Protein AF-A0A524CTU5-F1 (afdb_monomer_lite)

Structure (mmCIF, N/CA/C/O backbone):
data_AF-A0A524CTU5-F1
#
_entry.id   AF-A0A524CTU5-F1
#
loop_
_atom_site.group_PDB
_atom_site.id
_atom_site.type_symbol
_atom_site.label_atom_id
_atom_site.label_alt_id
_atom_site.label_comp_id
_atom_site.label_asym_id
_atom_site.label_entity_id
_atom_site.label_seq_id
_atom_site.pdbx_PDB_ins_code
_atom_site.Cartn_x
_atom_site.Cartn_y
_atom_site.Cartn_z
_atom_site.occupancy
_atom_site.B_iso_or_equiv
_atom_site.auth_seq_id
_atom_site.auth_comp_id
_atom_site.auth_asym_id
_atom_site.auth_atom_id
_atom_site.pdbx_PDB_model_num
ATOM 1 N N . MET A 1 1 ? 4.647 4.440 -15.632 1.00 92.19 1 MET A N 1
ATOM 2 C CA . MET A 1 1 ? 5.164 4.171 -16.991 1.00 92.19 1 MET A CA 1
ATOM 3 C C . MET A 1 1 ? 6.001 2.911 -16.937 1.00 92.19 1 MET A C 1
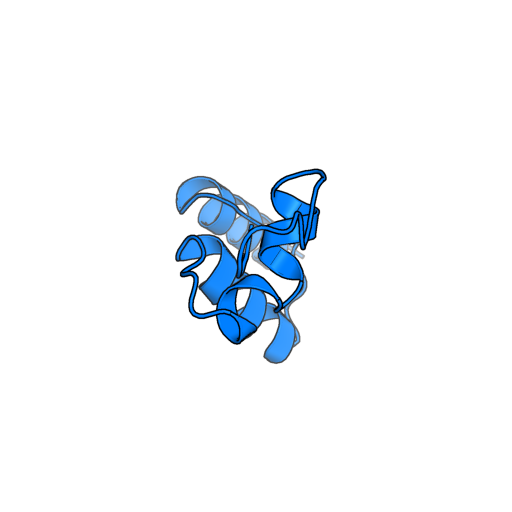ATOM 5 O O . MET A 1 1 ? 6.708 2.741 -15.953 1.00 92.19 1 MET A O 1
ATOM 9 N N . ASP A 1 2 ? 5.936 2.072 -17.961 1.00 95.44 2 ASP A N 1
ATOM 10 C CA . ASP A 1 2 ? 6.859 0.951 -18.168 1.00 95.44 2 ASP A CA 1
ATOM 11 C C . ASP A 1 2 ? 7.129 0.832 -19.673 1.00 95.44 2 ASP A C 1
ATOM 13 O O . ASP A 1 2 ? 6.229 1.068 -20.475 1.00 95.44 2 ASP A O 1
ATOM 17 N N . LYS A 1 3 ? 8.377 0.563 -20.069 1.00 95.56 3 LYS A N 1
ATOM 18 C CA . LYS A 1 3 ? 8.794 0.399 -21.483 1.00 95.56 3 LYS A CA 1
ATOM 19 C C . LYS A 1 3 ? 8.318 1.490 -22.465 1.00 95.56 3 LYS A C 1
ATOM 21 O O . LYS A 1 3 ? 8.140 1.226 -23.648 1.00 95.56 3 LYS A O 1
ATOM 26 N N . GLY A 1 4 ? 8.166 2.729 -21.994 1.00 96.50 4 GLY A N 1
ATOM 27 C CA . GLY A 1 4 ? 7.744 3.864 -22.825 1.00 96.50 4 GLY A CA 1
ATOM 28 C C . GLY A 1 4 ? 6.230 4.075 -22.921 1.00 96.50 4 GLY A C 1
ATOM 29 O O . GLY A 1 4 ? 5.807 4.990 -23.619 1.00 96.50 4 GLY A O 1
ATOM 30 N N . GLU A 1 5 ? 5.424 3.303 -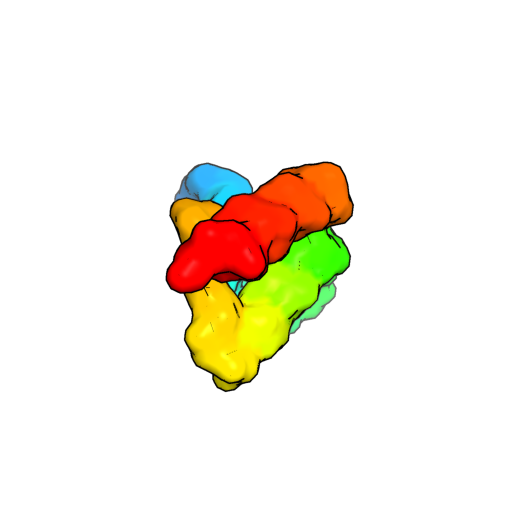22.188 1.00 97.25 5 GLU A N 1
ATOM 31 C CA . GLU A 1 5 ? 3.961 3.401 -22.198 1.00 97.25 5 GLU A CA 1
ATOM 32 C C . GLU A 1 5 ? 3.388 3.772 -20.819 1.00 97.25 5 GLU A C 1
ATOM 34 O O . GLU A 1 5 ? 3.985 3.524 -19.760 1.00 97.25 5 GLU A O 1
ATOM 39 N N . ILE A 1 6 ? 2.204 4.394 -20.820 1.00 96.31 6 ILE A N 1
ATOM 40 C CA . ILE A 1 6 ? 1.421 4.646 -19.606 1.00 96.31 6 ILE A CA 1
ATOM 41 C C . ILE A 1 6 ? 0.676 3.355 -19.256 1.00 96.31 6 ILE A C 1
ATOM 43 O O . ILE A 1 6 ? -0.317 3.015 -19.886 1.00 96.31 6 ILE A O 1
ATOM 47 N N . VAL A 1 7 ? 1.172 2.639 -18.246 1.00 95.88 7 VAL A N 1
ATOM 48 C CA . VAL A 1 7 ? 0.586 1.368 -17.774 1.00 95.88 7 VAL A CA 1
ATOM 49 C C . VAL A 1 7 ? -0.517 1.540 -16.726 1.00 95.88 7 VAL A C 1
ATOM 51 O O . VAL A 1 7 ? -1.305 0.630 -16.503 1.00 95.88 7 VAL A O 1
ATOM 54 N N . ALA A 1 8 ? -0.557 2.696 -16.067 1.00 95.81 8 ALA A N 1
ATOM 55 C CA . ALA A 1 8 ? -1.555 3.063 -15.074 1.00 95.81 8 ALA A CA 1
ATOM 56 C C . ALA A 1 8 ? -1.569 4.585 -14.913 1.00 95.81 8 ALA A C 1
ATOM 58 O O . ALA A 1 8 ? -0.504 5.210 -14.889 1.00 95.81 8 ALA A O 1
ATOM 59 N N . ASP A 1 9 ? -2.767 5.146 -14.789 1.00 96.06 9 ASP A N 1
ATOM 60 C CA . ASP A 1 9 ? -3.027 6.555 -14.507 1.00 96.06 9 ASP A CA 1
ATOM 61 C C . ASP A 1 9 ? -4.325 6.647 -13.693 1.00 96.06 9 ASP A C 1
ATOM 63 O O . ASP A 1 9 ? -5.315 6.002 -14.043 1.00 96.06 9 ASP A O 1
ATOM 67 N N . GLY A 1 10 ? -4.301 7.367 -12.573 1.00 95.88 10 GLY A N 1
ATOM 68 C CA . GLY A 1 10 ? -5.410 7.399 -11.622 1.00 95.88 10 GLY A CA 1
ATOM 69 C C . GLY A 1 10 ? -5.005 7.817 -10.211 1.00 95.88 10 GLY A C 1
ATOM 70 O O . GLY A 1 10 ? -3.869 8.228 -9.957 1.00 95.88 10 GLY A O 1
ATOM 71 N N . GLU A 1 11 ? -5.947 7.693 -9.275 1.00 97.44 11 GLU A N 1
ATOM 72 C CA . GLU A 1 11 ? -5.730 8.082 -7.883 1.00 97.44 11 GLU A CA 1
ATOM 73 C C . GLU A 1 11 ? -4.650 7.207 -7.220 1.00 97.44 11 GLU A C 1
ATOM 75 O O . GLU A 1 11 ? -4.684 5.977 -7.344 1.00 97.44 11 GLU A O 1
ATOM 80 N N . PRO A 1 12 ? -3.711 7.784 -6.441 1.00 95.69 12 PRO A N 1
ATOM 81 C CA . PRO A 1 12 ? -2.597 7.029 -5.867 1.00 95.69 12 PRO A CA 1
ATOM 82 C C . PRO A 1 12 ? -3.025 5.807 -5.048 1.00 95.69 12 PRO A C 1
ATOM 84 O O . PRO A 1 12 ? -2.352 4.780 -5.074 1.00 95.69 12 PRO A O 1
ATOM 87 N N . ARG A 1 13 ? -4.148 5.896 -4.322 1.00 96.38 13 ARG A N 1
ATOM 88 C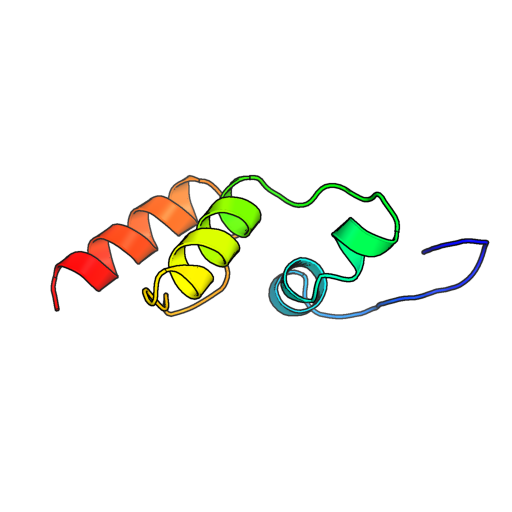 CA . ARG A 1 13 ? -4.657 4.785 -3.498 1.00 96.38 13 ARG A CA 1
ATOM 89 C C . ARG A 1 13 ? -5.150 3.615 -4.333 1.00 96.38 13 ARG A C 1
ATOM 91 O O . ARG A 1 13 ? -4.994 2.475 -3.909 1.00 96.38 13 ARG A O 1
ATOM 98 N N . GLU A 1 14 ? -5.713 3.896 -5.498 1.00 95.25 14 GLU A N 1
ATOM 99 C CA . GLU A 1 14 ? -6.166 2.873 -6.429 1.00 95.25 14 GLU A CA 1
ATOM 100 C C . GLU A 1 14 ? -4.937 2.205 -7.045 1.00 95.25 14 GLU A C 1
ATOM 102 O O . GLU A 1 14 ? -4.695 1.025 -6.794 1.00 95.25 14 GLU A O 1
ATOM 107 N N . ILE A 1 15 ? -4.073 2.984 -7.702 1.00 96.06 15 ILE A N 1
ATOM 108 C CA . ILE A 1 15 ? -2.921 2.461 -8.449 1.00 96.06 15 ILE A CA 1
ATOM 109 C C . ILE A 1 15 ? -1.932 1.699 -7.557 1.00 96.06 15 ILE A C 1
ATOM 111 O O . ILE A 1 15 ? -1.538 0.579 -7.882 1.00 96.06 15 ILE A O 1
ATOM 115 N N . LEU A 1 16 ? -1.555 2.250 -6.399 1.00 95.38 16 LEU A N 1
ATOM 116 C CA . LEU A 1 16 ? -0.559 1.617 -5.519 1.00 95.38 16 LEU A CA 1
ATOM 117 C C . LEU A 1 16 ? -1.087 0.343 -4.838 1.00 95.38 16 LEU A C 1
ATOM 119 O O . LEU A 1 16 ? -0.309 -0.460 -4.311 1.00 95.38 16 LEU A O 1
ATOM 123 N N . SER A 1 17 ? -2.403 0.121 -4.864 1.00 93.06 17 SER A N 1
ATOM 124 C CA . SER A 1 17 ? -3.022 -1.099 -4.347 1.00 93.06 17 SER A CA 1
ATOM 125 C C . SER A 1 17 ? -3.090 -2.241 -5.370 1.00 93.06 17 SER A C 1
ATOM 127 O O . SER A 1 17 ? -3.199 -3.392 -4.954 1.00 93.06 17 SER A O 1
ATOM 129 N N . MET A 1 18 ? -2.940 -1.959 -6.672 1.00 89.31 18 MET A N 1
ATOM 130 C CA . MET A 1 18 ? -3.270 -2.872 -7.782 1.00 89.31 18 MET A CA 1
ATOM 131 C C . MET A 1 18 ? -2.298 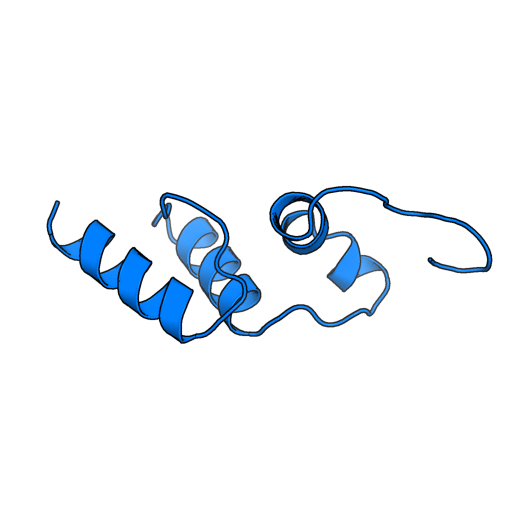-4.039 -8.031 1.00 89.31 18 MET A C 1
ATOM 133 O O . MET A 1 18 ? -2.496 -4.783 -8.983 1.00 89.31 18 MET A O 1
ATOM 137 N N . GLY A 1 19 ? -1.239 -4.222 -7.240 1.00 91.50 19 GLY A N 1
ATOM 138 C CA . GLY A 1 19 ? -0.218 -5.266 -7.475 1.00 91.50 19 GLY A CA 1
ATOM 139 C C . GLY A 1 19 ? 0.692 -5.003 -8.689 1.00 91.50 19 GLY A C 1
ATOM 140 O O . GLY A 1 19 ? 1.848 -5.414 -8.696 1.00 91.50 19 GLY A O 1
ATOM 141 N N . LEU A 1 20 ? 0.204 -4.232 -9.668 1.00 94.81 20 LEU A N 1
ATOM 142 C CA . LEU A 1 20 ? 0.911 -3.821 -10.879 1.00 94.81 20 LEU A CA 1
ATOM 143 C C . LEU A 1 20 ? 2.289 -3.219 -10.587 1.00 94.81 20 LEU A C 1
ATOM 145 O O . LEU A 1 20 ? 3.245 -3.529 -11.288 1.00 94.81 20 LEU A O 1
ATOM 149 N N . CYS A 1 21 ? 2.403 -2.359 -9.567 1.00 93.62 21 CYS A N 1
ATOM 150 C CA . CYS A 1 21 ? 3.682 -1.752 -9.196 1.00 93.62 21 CYS A CA 1
ATOM 151 C C . CYS A 1 21 ? 4.728 -2.825 -8.876 1.00 93.62 21 CYS A C 1
ATOM 153 O O . CYS A 1 21 ? 5.836 -2.769 -9.403 1.00 93.62 21 CYS A O 1
ATOM 155 N N . GLU A 1 22 ? 4.366 -3.824 -8.071 1.00 92.88 22 GLU A N 1
ATOM 156 C CA . GLU A 1 22 ? 5.254 -4.928 -7.731 1.00 92.88 22 GLU A CA 1
ATOM 157 C C . GLU A 1 22 ? 5.615 -5.790 -8.951 1.00 92.88 22 GLU A C 1
ATOM 159 O O . GLU A 1 22 ? 6.780 -6.158 -9.106 1.00 92.88 22 GLU A O 1
ATOM 164 N N . GLU A 1 23 ? 4.656 -6.059 -9.842 1.00 94.06 23 GLU A N 1
ATOM 165 C CA . GLU A 1 23 ? 4.866 -6.847 -11.068 1.00 94.06 23 GLU A CA 1
ATOM 166 C C . GLU A 1 23 ? 5.900 -6.220 -12.015 1.00 94.06 23 GLU A C 1
ATOM 168 O O . GLU A 1 23 ? 6.700 -6.935 -12.621 1.00 94.06 23 GLU A O 1
ATOM 173 N N . ILE A 1 24 ? 5.926 -4.887 -12.108 1.00 95.31 24 ILE A N 1
ATOM 174 C CA . ILE A 1 24 ? 6.889 -4.142 -12.939 1.00 95.31 24 ILE A CA 1
ATOM 175 C C . ILE A 1 24 ? 8.165 -3.738 -12.177 1.00 95.31 24 ILE A C 1
ATOM 177 O O . ILE A 1 24 ? 8.987 -2.983 -12.695 1.00 95.31 24 ILE A O 1
ATOM 181 N N . GLY A 1 25 ? 8.352 -4.220 -10.943 1.00 94.25 25 GLY A N 1
ATOM 182 C CA . GLY A 1 25 ? 9.555 -3.965 -10.141 1.00 94.25 25 GLY A CA 1
ATOM 183 C C . GLY A 1 25 ? 9.617 -2.583 -9.476 1.00 94.25 25 GLY A C 1
ATOM 184 O O . GLY A 1 25 ? 10.694 -2.137 -9.078 1.00 94.25 25 GLY A O 1
ATOM 185 N N . ILE A 1 26 ? 8.481 -1.901 -9.331 1.00 94.94 26 ILE A N 1
ATOM 186 C CA . ILE A 1 26 ? 8.350 -0.615 -8.642 1.00 94.94 26 ILE A CA 1
ATOM 187 C C . ILE A 1 26 ? 7.918 -0.845 -7.191 1.00 94.94 26 ILE A C 1
ATOM 189 O O . ILE A 1 26 ? 6.890 -1.454 -6.900 1.00 94.94 26 ILE A O 1
ATOM 193 N N . GLY A 1 27 ? 8.704 -0.318 -6.252 1.00 93.50 27 GLY A N 1
ATOM 194 C CA . GLY A 1 27 ? 8.343 -0.334 -4.837 1.00 93.50 27 GLY A CA 1
ATOM 195 C C . GLY A 1 27 ? 7.127 0.548 -4.537 1.00 93.50 27 GLY A C 1
ATOM 196 O O . GLY A 1 27 ? 6.948 1.605 -5.138 1.00 93.50 27 GLY A O 1
ATOM 197 N N . VAL A 1 28 ? 6.327 0.141 -3.552 1.00 96.12 28 VAL A N 1
ATOM 198 C CA . VAL A 1 28 ? 5.209 0.930 -3.006 1.00 96.12 28 VAL A CA 1
ATOM 199 C C . VAL A 1 28 ? 5.546 1.434 -1.593 1.00 96.12 28 VAL A C 1
ATOM 201 O O . VAL A 1 28 ? 6.477 0.916 -0.962 1.00 96.12 28 VAL A O 1
ATOM 204 N N . PRO A 1 29 ? 4.823 2.432 -1.049 1.00 97.75 29 PRO A N 1
ATOM 205 C CA . PRO A 1 29 ? 5.013 2.854 0.334 1.00 97.75 29 PRO A CA 1
ATOM 206 C C . PRO A 1 29 ? 4.889 1.680 1.316 1.00 97.75 29 PRO A C 1
ATOM 208 O O . PRO A 1 29 ? 3.991 0.845 1.202 1.00 97.75 29 PRO A O 1
ATOM 211 N N . LYS A 1 30 ? 5.751 1.638 2.342 1.00 97.62 30 LYS A N 1
ATOM 212 C CA . LYS A 1 30 ? 5.750 0.549 3.341 1.00 97.62 30 LYS A CA 1
ATOM 213 C C . LYS A 1 30 ? 4.393 0.383 4.031 1.00 97.62 30 LYS A C 1
ATOM 215 O O . LYS A 1 30 ? 3.994 -0.739 4.325 1.00 97.62 30 LYS A O 1
ATOM 220 N N . ALA A 1 31 ? 3.686 1.489 4.266 1.00 98.19 31 ALA A N 1
ATOM 221 C CA . ALA A 1 31 ? 2.344 1.477 4.838 1.00 98.19 31 ALA A CA 1
ATOM 222 C C . ALA A 1 31 ? 1.354 0.694 3.962 1.00 98.19 31 ALA A C 1
ATOM 224 O O . ALA A 1 31 ? 0.616 -0.150 4.467 1.00 98.19 31 ALA A O 1
ATOM 225 N N . THR A 1 32 ? 1.412 0.902 2.645 1.00 97.69 32 THR A N 1
ATOM 226 C CA . THR A 1 32 ? 0.614 0.173 1.657 1.00 97.69 32 THR A CA 1
ATOM 227 C C . THR A 1 32 ? 0.962 -1.317 1.647 1.00 97.69 32 THR A C 1
ATOM 229 O O . THR A 1 32 ? 0.059 -2.149 1.634 1.00 97.69 32 THR A O 1
ATOM 232 N N . THR A 1 33 ? 2.247 -1.682 1.733 1.00 96.88 33 THR A N 1
ATOM 233 C CA . THR A 1 33 ? 2.660 -3.094 1.846 1.00 96.88 33 THR A CA 1
ATOM 234 C C . THR A 1 33 ? 2.109 -3.759 3.109 1.00 96.88 33 THR A C 1
ATOM 236 O O . THR A 1 33 ? 1.633 -4.890 3.047 1.00 96.88 33 THR A O 1
ATOM 239 N N . VAL A 1 34 ? 2.159 -3.078 4.260 1.00 97.44 34 VAL A N 1
ATOM 240 C CA . VAL A 1 34 ? 1.595 -3.614 5.509 1.00 97.44 34 VAL A CA 1
ATOM 241 C C . VAL A 1 34 ? 0.083 -3.779 5.386 1.00 97.44 34 VAL A C 1
ATOM 243 O O . VAL A 1 34 ? -0.426 -4.834 5.744 1.00 97.44 34 VAL A O 1
ATOM 246 N N . TYR A 1 35 ? -0.620 -2.797 4.818 1.00 97.00 35 TYR A N 1
ATOM 247 C CA . TYR A 1 35 ? -2.053 -2.909 4.538 1.00 97.00 35 TYR A CA 1
ATOM 248 C C . TYR A 1 35 ? -2.389 -4.128 3.667 1.00 97.00 35 TYR A C 1
ATOM 250 O O . TYR A 1 35 ? -3.265 -4.901 4.047 1.00 97.00 35 TYR A O 1
ATOM 258 N N . LYS A 1 36 ? -1.663 -4.362 2.562 1.00 95.31 36 LYS A N 1
ATOM 259 C CA . LYS A 1 36 ? -1.867 -5.549 1.706 1.00 95.31 36 LYS A CA 1
ATOM 260 C C . LYS A 1 36 ? -1.753 -6.854 2.513 1.00 95.31 36 LYS A C 1
ATOM 262 O O . LYS A 1 36 ? -2.631 -7.702 2.422 1.00 95.31 36 LYS A O 1
ATOM 267 N N . ARG A 1 37 ? -0.744 -6.967 3.385 1.00 96.06 37 ARG A N 1
ATOM 268 C CA . ARG A 1 37 ? -0.543 -8.143 4.260 1.00 96.06 37 ARG A CA 1
ATOM 269 C C . ARG A 1 37 ? -1.617 -8.302 5.337 1.00 96.06 37 ARG A C 1
ATOM 271 O O . ARG A 1 37 ? -2.016 -9.421 5.652 1.00 96.06 37 ARG A O 1
ATOM 278 N N . LEU A 1 38 ? -2.071 -7.198 5.931 1.00 96.12 38 LEU A N 1
ATOM 279 C CA . LEU A 1 38 ? -3.178 -7.211 6.893 1.00 96.12 38 LEU A CA 1
ATOM 280 C C . LEU A 1 38 ? -4.462 -7.707 6.224 1.00 96.12 38 LEU A C 1
ATOM 282 O O . LEU A 1 38 ? -5.135 -8.579 6.770 1.00 96.12 38 LEU A O 1
ATOM 286 N N . ARG A 1 39 ? -4.734 -7.230 5.007 1.00 94.69 39 ARG A N 1
ATOM 287 C CA . ARG A 1 39 ? -5.871 -7.658 4.193 1.00 94.69 39 ARG A CA 1
ATOM 288 C C . ARG A 1 39 ? -5.810 -9.144 3.842 1.00 94.69 39 ARG A C 1
ATOM 290 O O . ARG A 1 39 ? -6.799 -9.846 4.020 1.00 94.69 39 ARG A O 1
ATOM 297 N N . GLU A 1 40 ? -4.645 -9.643 3.426 1.00 95.56 40 GLU A N 1
ATOM 298 C CA . GLU A 1 40 ? -4.396 -11.083 3.216 1.00 95.56 40 GLU A CA 1
ATOM 299 C C . GLU A 1 40 ? -4.629 -11.912 4.491 1.00 95.56 40 GLU A C 1
ATOM 301 O O . GLU A 1 40 ? -5.036 -13.068 4.416 1.00 95.56 40 GLU A O 1
ATOM 306 N N . SER A 1 41 ? -4.414 -11.307 5.663 1.00 95.50 41 SER A N 1
ATOM 307 C CA . SER A 1 41 ? -4.657 -11.917 6.977 1.00 95.50 41 SER A CA 1
ATOM 308 C C . SER A 1 41 ? -6.109 -11.763 7.464 1.00 95.50 41 SER A C 1
ATOM 310 O O . SER A 1 41 ? -6.421 -12.168 8.582 1.00 95.50 41 SER A O 1
ATOM 312 N N . GLY A 1 42 ? -6.999 -11.180 6.651 1.00 94.88 42 GLY A N 1
ATOM 313 C CA . GLY A 1 42 ? -8.423 -11.004 6.952 1.00 94.88 42 GLY A CA 1
ATOM 314 C C . GLY A 1 42 ? -8.793 -9.701 7.668 1.00 94.88 42 GLY A C 1
ATOM 315 O O . GLY A 1 42 ? -9.954 -9.537 8.039 1.00 94.88 42 GLY A O 1
ATOM 316 N N . LEU A 1 43 ? -7.851 -8.768 7.854 1.00 92.75 43 LEU A N 1
ATOM 317 C CA . LEU A 1 43 ? -8.126 -7.445 8.422 1.00 92.75 43 LEU A CA 1
ATOM 318 C C . LEU A 1 43 ? -8.262 -6.399 7.310 1.00 92.75 43 LEU A C 1
ATOM 320 O O . LEU A 1 43 ? -7.269 -5.958 6.730 1.00 92.75 43 LEU A O 1
ATOM 324 N N . GLU A 1 44 ? -9.491 -5.964 7.049 1.00 92.69 44 GLU A N 1
ATOM 325 C CA . GLU A 1 44 ? -9.776 -4.883 6.104 1.00 92.69 44 GLU A CA 1
ATOM 326 C C . GLU A 1 44 ? -9.779 -3.526 6.829 1.00 92.69 44 GLU A C 1
ATOM 328 O O . GLU A 1 44 ? -10.415 -3.363 7.870 1.00 92.69 44 GLU A O 1
ATOM 333 N N . LEU A 1 45 ? -9.065 -2.542 6.277 1.00 95.88 45 LEU A N 1
ATOM 334 C CA . LEU A 1 45 ? -9.069 -1.156 6.762 1.00 95.88 45 LEU A CA 1
ATOM 335 C C . LEU A 1 45 ? -9.970 -0.297 5.868 1.00 95.88 45 LEU A C 1
ATOM 337 O O . LEU A 1 45 ? -10.195 -0.623 4.707 1.00 95.88 45 LEU A O 1
ATOM 341 N N . SER A 1 46 ? -10.444 0.843 6.376 1.00 96.25 46 SER A N 1
ATOM 342 C CA . SER A 1 46 ? -11.401 1.692 5.644 1.00 96.25 46 SER A CA 1
ATOM 343 C C . SER A 1 46 ? -10.846 2.321 4.357 1.00 96.25 46 SER A C 1
ATOM 345 O O . SER A 1 46 ? -11.620 2.771 3.513 1.00 96.25 46 SER A O 1
ATOM 347 N N . ARG A 1 47 ? -9.516 2.370 4.193 1.00 97.00 47 ARG A N 1
ATOM 348 C CA . ARG A 1 47 ? -8.829 2.806 2.968 1.00 97.00 47 ARG A CA 1
ATOM 349 C C . ARG A 1 47 ? -7.384 2.309 2.922 1.00 97.00 47 ARG A C 1
ATOM 351 O O . ARG A 1 47 ? -6.820 1.924 3.943 1.00 97.00 47 ARG A O 1
ATOM 358 N N . VAL A 1 48 ? -6.758 2.427 1.750 1.00 97.62 48 VAL A N 1
ATOM 359 C CA . VAL A 1 48 ? -5.322 2.173 1.550 1.00 97.62 48 VAL A CA 1
ATOM 360 C C . VAL A 1 48 ? -4.496 3.299 2.196 1.00 97.62 48 VAL A C 1
ATOM 362 O O . VAL A 1 48 ? -4.634 4.458 1.779 1.00 97.62 48 VAL A O 1
ATOM 365 N N . PRO A 1 49 ? -3.635 3.009 3.190 1.00 98.25 49 PRO A N 1
ATOM 366 C CA . PRO A 1 49 ? -2.751 4.006 3.775 1.00 98.25 49 PRO A CA 1
ATOM 367 C C . PRO A 1 49 ? -1.538 4.254 2.878 1.00 98.25 49 PRO A C 1
ATOM 369 O O . PRO A 1 49 ? -0.902 3.313 2.389 1.00 98.25 49 PRO A O 1
ATOM 372 N N . LEU A 1 50 ? -1.190 5.529 2.706 1.00 98.06 50 LEU A N 1
ATOM 373 C CA . LEU A 1 50 ? -0.002 5.948 1.952 1.00 98.06 50 LEU A CA 1
ATOM 374 C C . LEU A 1 50 ? 1.178 6.313 2.866 1.00 98.06 50 LEU A C 1
ATOM 376 O O . LEU A 1 50 ? 2.325 6.315 2.421 1.00 98.06 50 LEU A O 1
ATOM 380 N N . THR A 1 51 ? 0.916 6.564 4.153 1.00 98.44 51 THR A N 1
ATOM 381 C CA . THR A 1 51 ? 1.924 6.906 5.170 1.00 98.44 51 THR A CA 1
ATOM 382 C C . THR A 1 51 ? 1.804 6.023 6.411 1.00 98.44 51 THR A C 1
ATOM 384 O O . THR A 1 51 ? 0.793 5.347 6.624 1.00 98.44 51 THR A O 1
ATOM 387 N N . GLY A 1 52 ? 2.852 6.013 7.243 1.00 98.38 52 GLY A N 1
ATOM 388 C CA . GLY A 1 52 ? 2.848 5.263 8.501 1.00 98.38 52 GLY A CA 1
ATOM 389 C C . GLY A 1 52 ? 1.814 5.795 9.495 1.00 98.38 52 GLY A C 1
ATOM 390 O O . GLY A 1 52 ? 1.159 5.011 10.176 1.00 98.38 52 GLY A O 1
ATOM 391 N N . GLU A 1 53 ? 1.617 7.112 9.529 1.00 98.69 53 GLU A N 1
ATOM 392 C CA . GLU A 1 53 ? 0.633 7.787 10.375 1.00 98.69 53 GLU A CA 1
ATOM 393 C C . GLU A 1 53 ? -0.798 7.418 9.974 1.00 98.69 53 GLU A C 1
ATOM 395 O O . GLU A 1 53 ? -1.610 7.103 10.843 1.00 98.69 53 GLU A O 1
ATOM 400 N N . GLU A 1 54 ? -1.101 7.397 8.668 1.00 98.50 54 GLU A N 1
ATOM 401 C CA . GLU A 1 54 ? -2.404 6.934 8.177 1.00 98.50 54 GLU A CA 1
ATOM 402 C C . GLU A 1 54 ? -2.660 5.487 8.601 1.00 98.50 54 GLU A C 1
ATOM 404 O O . GLU A 1 54 ? -3.724 5.187 9.136 1.00 98.50 54 GLU A O 1
ATOM 409 N N . LEU A 1 55 ? -1.680 4.597 8.416 1.00 98.31 55 LEU A N 1
ATOM 410 C CA . LEU A 1 55 ? -1.810 3.196 8.814 1.00 98.31 55 LEU A CA 1
ATOM 411 C C . LEU A 1 55 ? -2.078 3.057 10.319 1.00 98.31 55 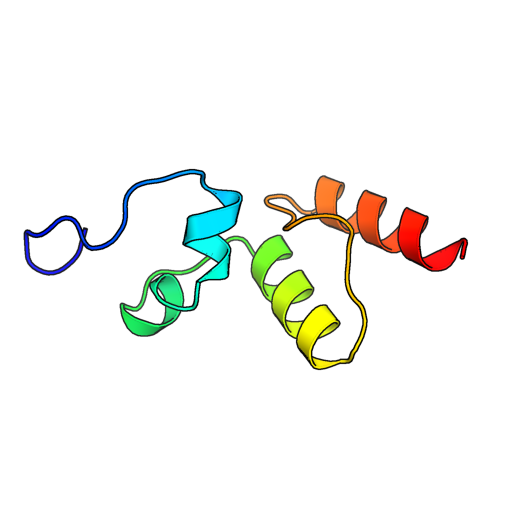LEU A C 1
ATOM 413 O O . LEU A 1 55 ? -2.979 2.320 10.711 1.00 98.31 55 LEU A O 1
ATOM 417 N N . ALA A 1 56 ? -1.316 3.763 11.158 1.00 97.88 56 ALA A N 1
ATOM 418 C CA . ALA A 1 56 ? -1.469 3.698 12.608 1.00 97.88 56 ALA A CA 1
ATOM 419 C C . ALA A 1 56 ? -2.867 4.148 13.063 1.00 97.88 56 ALA A C 1
ATOM 421 O O . ALA A 1 56 ? -3.469 3.502 13.923 1.00 97.88 56 ALA A O 1
ATOM 422 N N . LEU A 1 57 ? -3.399 5.222 12.469 1.00 98.19 57 LEU A N 1
ATOM 423 C CA . LEU A 1 57 ? -4.757 5.697 12.743 1.00 98.19 57 LEU A CA 1
ATOM 424 C C . LEU A 1 57 ? -5.808 4.659 12.337 1.00 98.19 57 LEU A C 1
ATOM 426 O O . LEU A 1 57 ? -6.656 4.304 13.151 1.00 98.19 57 LEU A O 1
ATOM 430 N N . LEU A 1 58 ? -5.708 4.114 11.124 1.00 97.69 58 LEU A N 1
ATOM 431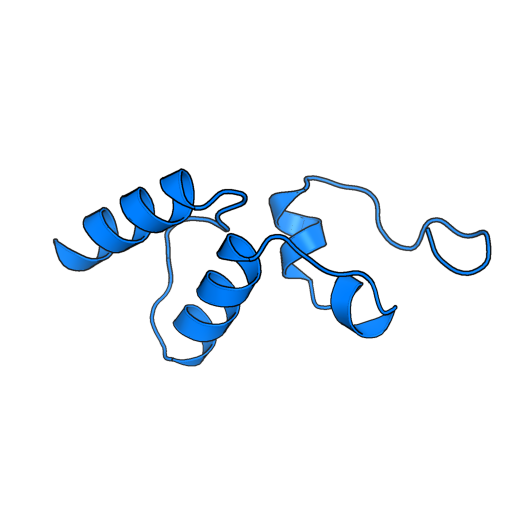 C CA . LEU A 1 58 ? -6.674 3.145 10.600 1.00 97.69 58 LEU A CA 1
ATOM 432 C C . LEU A 1 58 ? -6.687 1.832 11.390 1.00 97.69 58 LEU A C 1
ATOM 434 O O . LEU A 1 58 ? -7.750 1.285 11.669 1.00 97.69 58 LEU A O 1
ATOM 438 N N . VAL A 1 59 ? -5.515 1.330 11.787 1.00 96.38 59 VAL A N 1
ATOM 439 C CA . VAL A 1 59 ? -5.416 0.123 12.623 1.00 96.38 59 VAL A CA 1
ATOM 440 C C . VAL A 1 59 ? -6.013 0.376 14.007 1.00 96.38 59 VAL A C 1
ATOM 442 O O . VAL A 1 59 ? -6.720 -0.483 14.537 1.00 96.38 59 VAL A O 1
ATOM 445 N N . LYS A 1 60 ? -5.774 1.557 14.591 1.00 95.81 60 LYS A N 1
ATOM 446 C CA . LYS A 1 60 ? -6.379 1.942 15.871 1.00 95.81 60 LYS A CA 1
ATOM 447 C C . LYS A 1 60 ? -7.905 1.986 15.782 1.00 95.81 60 LYS A C 1
ATOM 449 O O . LYS A 1 60 ? -8.559 1.469 16.678 1.00 95.81 60 LYS A O 1
ATOM 454 N N . GLU A 1 61 ? -8.456 2.574 14.723 1.00 94.12 61 GLU A N 1
ATOM 455 C CA . GLU A 1 61 ? -9.903 2.617 14.475 1.00 94.12 61 GLU A CA 1
ATOM 456 C C . GLU A 1 61 ? -10.496 1.209 14.331 1.00 94.12 61 GLU A C 1
ATOM 458 O O . GLU A 1 61 ? -11.500 0.906 14.970 1.00 94.12 61 GLU A O 1
ATOM 463 N N . ALA A 1 62 ? -9.842 0.325 13.571 1.00 91.00 62 ALA A N 1
ATOM 464 C CA . ALA A 1 62 ? -10.292 -1.055 13.379 1.00 91.00 62 ALA A CA 1
ATOM 465 C C . ALA A 1 62 ? -10.242 -1.901 14.665 1.00 91.00 62 ALA A C 1
ATOM 467 O O . ALA A 1 62 ? -11.022 -2.832 14.815 1.00 91.00 62 ALA A O 1
ATOM 468 N N . SER A 1 63 ? -9.343 -1.574 15.600 1.00 82.25 63 SER A N 1
ATOM 469 C CA . SER A 1 63 ? -9.179 -2.297 16.873 1.00 82.25 63 SER A CA 1
ATOM 470 C C . SER A 1 63 ? -10.212 -1.908 17.944 1.00 82.25 63 SER A C 1
ATOM 472 O O . SER A 1 63 ? -10.188 -2.463 19.041 1.00 82.25 63 SER A O 1
ATOM 474 N N . LEU A 1 64 ? -11.063 -0.914 17.670 1.00 78.56 64 LEU A N 1
ATOM 475 C CA . LEU A 1 64 ? -12.115 -0.430 18.574 1.00 78.56 64 LEU A CA 1
ATOM 476 C C . LEU A 1 64 ? -13.510 -0.993 18.233 1.00 78.56 64 LEU A C 1
ATOM 478 O O . LEU A 1 64 ? -14.483 -0.601 18.881 1.00 78.56 64 LEU A O 1
ATOM 482 N N . LEU A 1 65 ? -13.600 -1.867 17.226 1.00 59.69 65 LEU A N 1
ATOM 483 C CA . LEU A 1 65 ? -14.811 -2.559 16.771 1.00 59.69 65 LEU A CA 1
ATOM 484 C C . LEU A 1 65 ? -14.837 -4.002 17.286 1.00 59.69 65 LEU A C 1
ATOM 486 O O . LEU A 1 65 ? -15.953 -4.472 17.600 1.00 59.69 65 LEU A O 1
#

Sequence (65 aa):
MDKGEIVADGEPREILSMGLCEEIGIGVPKATTVYKRLRESGLELSRVPLTGEELALLVKEASLL

Foldseek 3Di:
DAPPDDPDDDDPQVVLQPCVCVVRPHDAAPQQVVQNVCVVVVDHFPGRDRDPVSSVVRVVVSVVD

Secondary structure (DSSP, 8-state):
-BTTB----S-HHHHTTSSHHHHTT----HHHHHHHHHHHTT---SS--SSHHHHHHHHHHHTT-

pLDDT: mean 94.76, std 5.5, range [59.69, 98.69]

Radius of gyration: 13.12 Å; chains: 1; bounding box: 24×20×41 Å